Protein AF-A0A7K2MVJ8-F1 (afdb_monomer_lite)

Radius of gyration: 20.82 Å; chains: 1; bounding box: 41×40×48 Å

Sequence (91 aa):
RLHLSPEGHTRVALRAGQALGLRVPADPDQPWPPLPPRGTLDVRRDDVHWAREYLVPWIGRRLRGESSGDHVTAKGTLSPDDIKTRIASVA

Structure (mmCIF, N/CA/C/O backbone):
data_AF-A0A7K2MVJ8-F1
#
_entry.id   AF-A0A7K2MVJ8-F1
#
loop_
_atom_site.group_PDB
_atom_site.id
_atom_site.type_symbol
_atom_site.label_atom_id
_atom_site.label_alt_id
_atom_site.label_comp_id
_atom_site.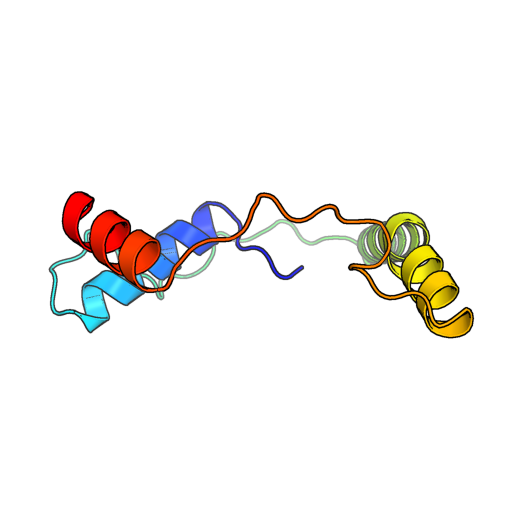label_asym_id
_atom_site.label_entity_id
_atom_site.label_seq_id
_atom_site.pdbx_PDB_ins_code
_atom_site.Cartn_x
_atom_site.Cartn_y
_atom_site.Cartn_z
_atom_site.occupancy
_atom_site.B_iso_or_equiv
_atom_site.auth_seq_id
_atom_site.auth_comp_id
_atom_site.auth_asym_id
_atom_site.auth_atom_id
_atom_site.pdbx_PDB_model_num
ATOM 1 N N . ARG A 1 1 ? 3.671 -3.708 -4.806 1.00 63.59 1 ARG A N 1
ATOM 2 C CA . ARG A 1 1 ? 3.699 -2.463 -4.000 1.00 63.59 1 ARG A CA 1
ATOM 3 C C . ARG A 1 1 ? 2.347 -2.365 -3.306 1.00 63.59 1 ARG A C 1
ATOM 5 O O . ARG A 1 1 ? 1.367 -2.105 -3.980 1.00 63.59 1 ARG A O 1
ATOM 12 N N . LEU A 1 2 ? 2.288 -2.752 -2.028 1.00 74.00 2 LEU A N 1
ATOM 13 C CA . LEU A 1 2 ? 1.032 -2.987 -1.293 1.00 74.00 2 LEU A CA 1
ATOM 14 C C . LEU A 1 2 ? 0.523 -1.738 -0.551 1.00 74.00 2 LEU A C 1
ATOM 16 O O . LEU A 1 2 ? -0.630 -1.687 -0.146 1.00 74.00 2 LEU A O 1
ATOM 20 N N . HIS A 1 3 ? 1.386 -0.734 -0.384 1.00 90.25 3 HIS A N 1
ATOM 21 C CA . HIS A 1 3 ? 1.051 0.521 0.279 1.00 90.25 3 HIS A CA 1
ATOM 22 C C . HIS A 1 3 ? 0.579 1.538 -0.754 1.00 90.25 3 HIS A C 1
ATOM 24 O O . HIS A 1 3 ? 1.172 1.653 -1.833 1.00 90.25 3 HIS A O 1
ATOM 30 N N . LEU A 1 4 ? -0.480 2.265 -0.411 1.00 90.56 4 LEU A N 1
ATOM 31 C CA . LEU A 1 4 ? -0.992 3.350 -1.232 1.00 90.56 4 LEU A CA 1
ATOM 32 C C . LEU A 1 4 ? -0.012 4.529 -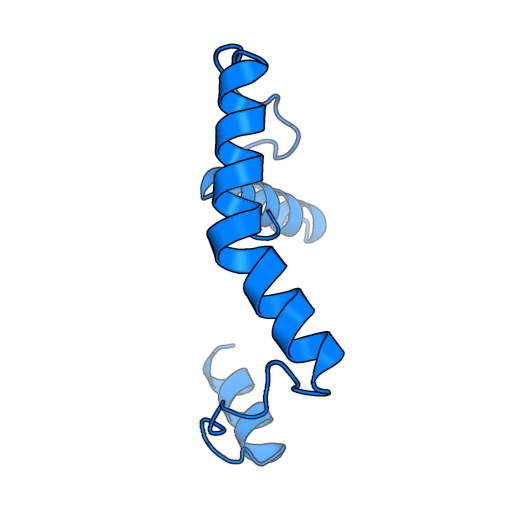1.204 1.00 90.56 4 LEU A C 1
ATOM 34 O O . LEU A 1 4 ? 0.671 4.779 -0.212 1.00 90.56 4 LEU A O 1
ATOM 38 N N . SER A 1 5 ? 0.051 5.265 -2.310 1.00 90.44 5 SER A N 1
ATOM 39 C CA . SER A 1 5 ? 0.646 6.602 -2.314 1.00 90.44 5 SER A CA 1
ATOM 40 C C . SER A 1 5 ? -0.240 7.571 -1.512 1.00 90.44 5 SER A C 1
ATOM 42 O O . SER A 1 5 ? -1.400 7.246 -1.246 1.00 90.44 5 SER A O 1
ATOM 44 N N . PRO A 1 6 ? 0.243 8.780 -1.169 1.00 92.50 6 PRO A N 1
ATOM 45 C CA . PRO A 1 6 ? -0.597 9.807 -0.547 1.00 92.50 6 PRO A CA 1
ATOM 46 C C . PRO A 1 6 ? -1.902 10.059 -1.317 1.00 92.50 6 PRO A C 1
ATOM 48 O O . PRO A 1 6 ? -2.977 10.050 -0.732 1.00 92.50 6 PRO A O 1
ATOM 51 N N . GLU A 1 7 ? -1.823 10.160 -2.645 1.00 91.94 7 GLU A N 1
ATOM 52 C CA . GLU A 1 7 ? -3.000 10.303 -3.512 1.00 91.94 7 GLU A CA 1
ATOM 53 C C . GLU A 1 7 ? -3.921 9.072 -3.460 1.00 91.94 7 GLU A C 1
ATOM 55 O O . GLU A 1 7 ? -5.144 9.199 -3.429 1.00 91.94 7 GLU A O 1
ATOM 60 N N . GLY A 1 8 ? -3.351 7.864 -3.390 1.00 93.31 8 GLY A N 1
ATOM 61 C CA . GLY A 1 8 ? -4.131 6.642 -3.193 1.00 93.31 8 GLY A CA 1
ATOM 62 C C . GLY A 1 8 ? -4.901 6.651 -1.869 1.00 93.31 8 GLY A C 1
ATOM 63 O O . GLY A 1 8 ? -6.071 6.274 -1.841 1.00 93.31 8 GLY A O 1
ATOM 64 N N . HIS A 1 9 ? -4.283 7.137 -0.789 1.00 95.81 9 HIS A N 1
ATOM 65 C CA . HIS A 1 9 ? -4.956 7.317 0.498 1.00 95.81 9 HIS A CA 1
ATOM 66 C C . HIS A 1 9 ? -6.084 8.351 0.420 1.00 95.81 9 HIS A C 1
ATOM 68 O O . HIS A 1 9 ? -7.179 8.074 0.910 1.00 95.81 9 HIS A O 1
ATOM 74 N N . THR A 1 10 ? -5.858 9.492 -0.239 1.00 95.06 10 THR A N 1
ATOM 75 C CA . THR A 1 10 ? -6.893 10.514 -0.465 1.00 95.06 10 THR A CA 1
ATOM 76 C C . THR A 1 10 ? -8.117 9.920 -1.159 1.00 95.06 10 THR A C 1
ATOM 78 O O . THR A 1 10 ? -9.239 10.078 -0.680 1.00 95.06 10 THR A O 1
ATOM 81 N N . ARG A 1 11 ? -7.923 9.169 -2.249 1.00 95.81 11 ARG A N 1
ATOM 82 C CA . ARG A 1 11 ? -9.031 8.546 -2.994 1.00 95.81 11 ARG A CA 1
ATOM 83 C C . ARG A 1 11 ? -9.781 7.501 -2.174 1.00 95.81 11 ARG A C 1
ATOM 85 O O . ARG A 1 11 ? -11.008 7.464 -2.217 1.00 95.81 11 ARG A O 1
ATOM 92 N N . VAL A 1 12 ? -9.074 6.690 -1.383 1.00 96.56 12 VAL A N 1
ATOM 93 C CA . VAL A 1 12 ? -9.716 5.729 -0.471 1.00 96.56 12 VAL A CA 1
ATOM 94 C C . VAL A 1 12 ? -10.552 6.443 0.591 1.00 96.56 12 VAL A C 1
ATOM 96 O O . VAL A 1 12 ? -11.677 6.020 0.852 1.00 96.56 12 VAL A O 1
ATOM 99 N N . ALA A 1 13 ? -10.059 7.545 1.159 1.00 97.25 13 ALA A N 1
ATOM 100 C CA . ALA A 1 13 ? -10.812 8.337 2.128 1.00 97.25 13 ALA A CA 1
ATOM 101 C C . ALA A 1 13 ? -12.082 8.950 1.508 1.00 97.25 13 ALA A C 1
ATOM 103 O O . ALA A 1 13 ? -13.159 8.861 2.097 1.00 97.25 13 ALA A O 1
ATOM 104 N N . LEU A 1 14 ? -11.984 9.502 0.292 1.00 98.00 14 LEU A N 1
ATOM 105 C CA . LEU A 1 14 ? -13.135 10.013 -0.461 1.00 98.00 14 LEU A CA 1
ATOM 106 C C . LEU A 1 14 ? -14.164 8.903 -0.735 1.00 98.00 14 LEU A C 1
ATOM 108 O O . LEU A 1 14 ? -15.353 9.084 -0.480 1.00 98.00 14 LEU A O 1
ATOM 112 N N . ARG A 1 15 ? -13.721 7.723 -1.186 1.00 97.94 15 ARG A N 1
ATOM 113 C CA . ARG A 1 15 ? -14.605 6.575 -1.441 1.00 97.94 15 ARG A CA 1
ATOM 114 C C . ARG A 1 15 ? -15.294 6.081 -0.172 1.00 97.94 15 ARG A C 1
ATOM 116 O O . ARG A 1 15 ? -16.485 5.784 -0.207 1.00 97.94 15 ARG A O 1
ATOM 123 N N . ALA A 1 16 ? -14.571 6.023 0.944 1.00 98.12 16 ALA A N 1
ATOM 124 C CA . ALA A 1 16 ? -15.146 5.673 2.238 1.00 98.12 16 ALA A CA 1
ATOM 125 C C . ALA A 1 16 ? -16.218 6.689 2.666 1.00 98.12 16 ALA A C 1
ATOM 127 O O . ALA A 1 16 ? -17.308 6.290 3.066 1.00 98.12 16 ALA A O 1
ATOM 128 N N . GLY A 1 17 ? -15.954 7.992 2.507 1.00 97.94 17 GLY A N 1
ATOM 129 C CA . GLY A 1 17 ? -16.933 9.046 2.784 1.00 97.94 17 GLY A CA 1
ATOM 130 C C . GLY A 1 17 ? -18.210 8.907 1.950 1.00 97.94 17 GLY A C 1
ATOM 131 O O . GLY A 1 17 ? -19.306 8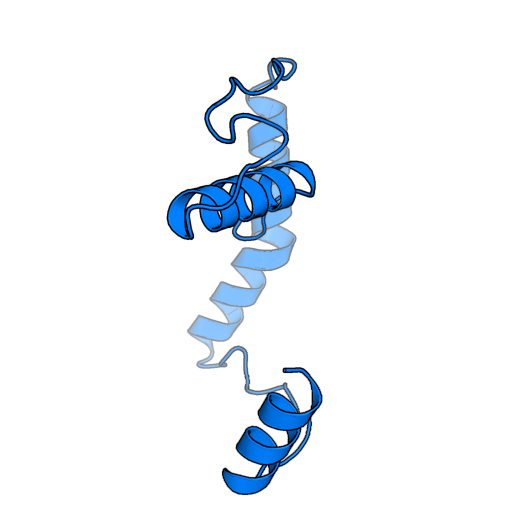.967 2.503 1.00 97.94 17 GLY A O 1
ATOM 132 N N . GLN A 1 18 ? -18.082 8.634 0.648 1.00 97.44 18 GLN A N 1
ATOM 133 C CA . GLN A 1 18 ? -19.233 8.372 -0.225 1.00 97.44 18 GLN A CA 1
ATOM 134 C C . GLN A 1 18 ? -20.037 7.144 0.213 1.00 97.44 18 GLN A C 1
ATOM 136 O O . GLN A 1 18 ? -21.262 7.209 0.272 1.00 97.44 18 GLN A O 1
ATOM 141 N N . ALA A 1 19 ? -19.362 6.037 0.536 1.00 97.81 19 ALA A N 1
ATOM 142 C CA . ALA A 1 19 ? -20.017 4.808 0.985 1.00 97.81 19 ALA A CA 1
ATOM 143 C C . ALA A 1 19 ? -20.802 5.003 2.296 1.00 97.81 19 ALA A C 1
ATOM 145 O O . ALA A 1 19 ? -21.794 4.318 2.528 1.00 97.81 19 ALA A O 1
ATOM 146 N N . LEU A 1 20 ? -20.383 5.962 3.125 1.00 98.06 20 LEU A N 1
ATOM 147 C CA . LEU A 1 20 ? -21.067 6.373 4.353 1.00 98.06 20 LEU A CA 1
ATOM 148 C C . LEU A 1 20 ? -22.165 7.433 4.125 1.00 98.06 20 LEU A C 1
ATOM 150 O O . LEU A 1 20 ? -22.777 7.886 5.088 1.00 98.06 20 LEU A O 1
ATOM 154 N N . GLY A 1 21 ? -22.419 7.851 2.879 1.00 97.12 21 GLY A N 1
ATOM 155 C CA . GLY A 1 21 ? -23.418 8.872 2.544 1.00 97.12 21 GLY A CA 1
ATOM 156 C C . GLY A 1 21 ? -22.993 10.308 2.869 1.00 97.12 21 GLY A C 1
ATOM 157 O O . GLY A 1 21 ? -23.829 11.211 2.879 1.00 97.12 21 GLY A O 1
ATOM 158 N N . LEU A 1 22 ? -21.705 10.545 3.135 1.00 97.62 22 LEU A N 1
ATOM 159 C CA . LEU A 1 22 ? -21.179 11.882 3.395 1.00 97.62 22 LEU A CA 1
ATOM 160 C C . LEU A 1 22 ? -20.981 12.646 2.084 1.00 97.62 22 LEU A C 1
ATOM 162 O O . LEU A 1 22 ? -20.555 12.094 1.066 1.00 97.62 22 LEU A O 1
ATOM 166 N N . ARG A 1 23 ? -21.218 13.960 2.122 1.00 96.44 23 ARG A N 1
ATOM 167 C CA . ARG A 1 23 ? -20.816 14.843 1.026 1.00 96.44 23 ARG A CA 1
ATOM 168 C C . ARG A 1 23 ? -19.291 14.929 0.998 1.00 96.44 23 ARG A C 1
ATOM 170 O O . ARG A 1 23 ? -18.684 15.420 1.945 1.00 96.44 23 ARG A O 1
ATOM 177 N N . VAL A 1 24 ? -18.688 14.498 -0.104 1.00 97.00 24 VAL A N 1
ATOM 178 C CA . VAL A 1 24 ? -17.235 14.548 -0.309 1.00 97.00 24 VAL A CA 1
ATOM 179 C C . VAL A 1 24 ? -16.832 15.696 -1.243 1.00 97.00 24 VAL A C 1
ATOM 181 O O . VAL A 1 24 ? -17.626 16.093 -2.097 1.00 97.00 24 VAL A O 1
ATOM 184 N N . PRO A 1 25 ? -15.617 16.255 -1.091 1.00 95.62 25 PRO A N 1
ATOM 185 C CA . PRO A 1 25 ? -15.174 17.423 -1.855 1.00 95.62 25 PRO A CA 1
ATOM 186 C C . PRO A 1 25 ? -14.699 17.110 -3.284 1.00 95.62 25 PRO A C 1
ATOM 188 O O . PRO A 1 25 ? -14.513 18.040 -4.062 1.00 95.62 25 PRO A O 1
ATOM 191 N N . ALA A 1 26 ? -14.482 15.838 -3.630 1.00 95.19 26 ALA A N 1
ATOM 192 C CA . ALA A 1 26 ? -14.020 15.411 -4.950 1.00 95.19 26 ALA A CA 1
ATOM 193 C C . ALA A 1 26 ? -14.506 13.994 -5.282 1.00 95.19 26 ALA A C 1
ATOM 195 O O . ALA A 1 26 ? -14.837 13.215 -4.384 1.00 95.19 26 ALA A O 1
ATOM 196 N N . ASP A 1 27 ? -14.524 13.670 -6.575 1.00 94.75 27 ASP A N 1
ATOM 197 C CA . ASP A 1 27 ? -14.847 12.335 -7.072 1.00 94.75 27 ASP A CA 1
ATOM 198 C C . ASP A 1 27 ? -13.629 11.396 -6.918 1.00 94.75 27 ASP A C 1
ATOM 200 O O . ASP A 1 27 ? -12.585 11.655 -7.524 1.00 94.75 27 ASP A O 1
ATOM 204 N N . PRO A 1 28 ? -13.705 10.314 -6.118 1.00 94.69 28 PRO A N 1
ATOM 205 C CA . PRO A 1 28 ? -12.615 9.347 -5.991 1.00 94.69 28 PRO A CA 1
ATOM 206 C C . PRO A 1 28 ? -12.313 8.593 -7.292 1.00 94.69 28 PRO A C 1
ATOM 208 O O . PRO A 1 28 ? -11.185 8.119 -7.454 1.00 94.69 28 PRO A O 1
ATOM 211 N N . ASP A 1 29 ? -13.286 8.492 -8.201 1.00 94.38 29 ASP A N 1
ATOM 212 C CA . ASP A 1 29 ? -13.155 7.784 -9.475 1.00 94.38 29 ASP A CA 1
ATOM 213 C C . ASP A 1 29 ? -12.592 8.697 -10.588 1.00 94.38 29 ASP A C 1
ATOM 215 O O . ASP A 1 29 ? -12.438 8.269 -11.735 1.00 94.38 29 ASP A O 1
ATOM 219 N N . GLN A 1 30 ? -12.205 9.939 -10.252 1.00 94.19 30 GLN A N 1
ATOM 220 C CA . GLN A 1 30 ? -11.573 10.856 -11.197 1.00 94.19 30 GLN A CA 1
ATOM 221 C C . GLN A 1 30 ? -10.311 10.235 -11.836 1.00 94.19 30 GLN A C 1
ATOM 223 O O . GLN A 1 30 ? -9.516 9.572 -11.145 1.00 94.19 30 GLN A O 1
ATOM 228 N N . PRO A 1 31 ? -10.062 10.474 -13.140 1.00 92.31 31 PRO A N 1
ATOM 229 C CA . PRO A 1 31 ? -8.876 9.964 -13.812 1.00 92.31 31 PRO A CA 1
ATOM 230 C C . PRO A 1 31 ? -7.583 10.312 -13.070 1.00 92.31 31 PRO A C 1
ATOM 232 O O . PRO A 1 31 ? -7.450 11.352 -12.418 1.00 92.31 31 PRO A O 1
ATOM 235 N N . TRP A 1 32 ? -6.603 9.417 -13.146 1.00 88.50 32 TRP A N 1
ATOM 236 C CA . TRP A 1 32 ? -5.266 9.723 -12.652 1.00 88.50 32 TRP A CA 1
ATOM 237 C C . TRP A 1 32 ? -4.611 10.779 -13.545 1.00 88.50 32 TRP A C 1
ATOM 239 O O . TRP A 1 32 ? -4.765 10.708 -14.769 1.00 88.50 32 TRP A O 1
ATOM 249 N N . PRO A 1 33 ? -3.848 11.726 -12.969 1.00 87.12 33 PRO A N 1
ATOM 250 C CA . PRO A 1 33 ? -2.961 12.561 -13.760 1.00 87.12 33 PRO A CA 1
ATOM 251 C C . PRO A 1 33 ? -2.065 11.669 -14.629 1.00 87.12 33 PRO A C 1
ATOM 253 O O . PRO A 1 33 ? -1.564 10.652 -14.131 1.00 87.12 33 PRO A O 1
ATOM 256 N N . PRO A 1 34 ? -1.865 12.006 -15.913 1.00 88.69 34 PRO A N 1
ATOM 257 C CA . PRO A 1 34 ? -1.015 11.208 -16.778 1.00 88.69 34 PRO A CA 1
ATOM 258 C C . PRO A 1 34 ? 0.395 11.162 -16.190 1.00 88.69 34 PRO A C 1
ATOM 260 O O . PRO A 1 34 ? 0.990 12.191 -15.870 1.00 88.69 34 PRO A O 1
ATOM 263 N N . LEU A 1 35 ? 0.926 9.951 -16.039 1.00 86.50 35 LEU A N 1
ATOM 264 C CA . LEU A 1 35 ? 2.316 9.755 -15.655 1.00 86.50 35 LEU A CA 1
ATOM 265 C C . LEU A 1 35 ? 3.183 9.720 -16.917 1.00 86.50 35 LEU A C 1
ATOM 267 O O . LEU A 1 35 ? 2.750 9.174 -17.936 1.00 86.50 35 LEU A O 1
ATOM 271 N N . PRO A 1 36 ? 4.410 10.262 -16.867 1.00 88.12 36 PRO A N 1
ATOM 272 C CA . PRO A 1 36 ? 5.342 10.116 -17.972 1.00 88.12 36 PRO A CA 1
ATOM 273 C C . PRO A 1 36 ? 5.603 8.623 -18.239 1.00 88.12 36 PRO A C 1
ATOM 275 O O . PRO A 1 36 ? 5.739 7.843 -17.285 1.00 88.12 36 PRO A O 1
ATOM 278 N N . PRO A 1 37 ? 5.671 8.201 -19.515 1.00 86.62 37 PRO A N 1
ATOM 279 C CA . PRO A 1 37 ? 5.949 6.814 -19.850 1.00 86.62 37 PRO A CA 1
ATOM 280 C C . PRO A 1 37 ? 7.318 6.421 -19.292 1.00 86.62 37 PRO A C 1
ATOM 282 O O . PRO A 1 37 ? 8.300 7.149 -19.437 1.00 86.62 37 PRO A O 1
ATOM 285 N N . ARG A 1 38 ? 7.387 5.256 -18.648 1.00 89.50 38 ARG A N 1
ATOM 286 C CA . ARG A 1 38 ? 8.650 4.690 -18.163 1.00 89.50 38 ARG A CA 1
ATOM 287 C C . ARG A 1 38 ? 9.211 3.732 -19.204 1.00 89.50 38 ARG A C 1
ATOM 289 O O . ARG A 1 38 ? 8.469 2.925 -19.761 1.00 89.50 38 ARG A O 1
ATOM 296 N N . GLY A 1 39 ? 10.520 3.790 -19.441 1.00 92.38 39 GLY A N 1
ATOM 297 C CA . GLY A 1 39 ? 11.190 2.835 -20.317 1.00 92.38 39 GLY A CA 1
ATOM 298 C C . GLY A 1 39 ? 11.182 1.428 -19.716 1.00 92.38 39 GLY A C 1
ATOM 299 O O . GLY A 1 39 ? 11.352 1.258 -18.508 1.00 92.38 39 GLY A O 1
ATOM 300 N N . THR A 1 40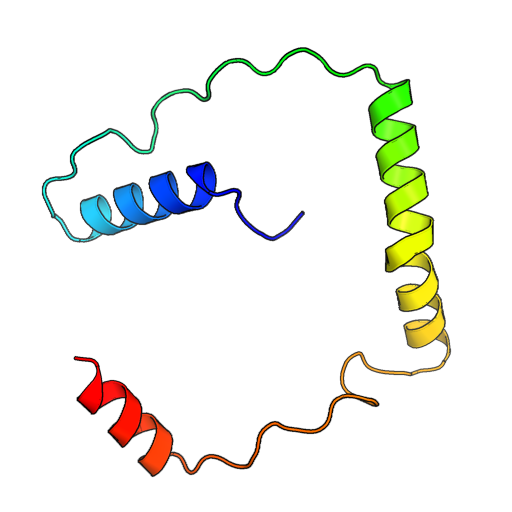 ? 11.045 0.398 -20.556 1.00 91.50 40 THR A N 1
ATOM 301 C CA . THR A 1 40 ? 11.070 -1.010 -20.117 1.00 91.50 40 THR A CA 1
ATOM 302 C C . THR A 1 40 ? 12.334 -1.336 -19.320 1.00 91.50 40 THR A C 1
ATOM 304 O O . THR A 1 40 ? 12.266 -2.064 -18.335 1.00 91.50 40 THR A O 1
ATOM 307 N N . LEU A 1 41 ? 13.485 -0.766 -19.698 1.00 94.31 41 LEU A N 1
ATOM 308 C CA . LEU A 1 41 ? 14.748 -0.959 -18.979 1.00 94.31 41 LEU A CA 1
ATOM 309 C C . LEU A 1 41 ? 14.704 -0.415 -17.548 1.00 94.31 41 LEU A C 1
ATOM 311 O O . LEU A 1 41 ? 15.219 -1.067 -16.643 1.00 94.31 41 LEU A O 1
ATOM 315 N N . ASP A 1 42 ? 14.068 0.733 -17.325 1.00 91.69 42 ASP A N 1
ATOM 316 C CA . ASP A 1 42 ? 13.971 1.331 -15.991 1.00 91.69 42 ASP A CA 1
ATOM 317 C C . ASP A 1 42 ? 13.068 0.500 -15.082 1.00 91.69 42 ASP A C 1
ATOM 319 O O . ASP A 1 42 ? 13.401 0.264 -13.924 1.00 91.69 42 ASP A O 1
ATOM 323 N N . VAL A 1 43 ? 11.970 -0.034 -15.625 1.00 91.88 43 VAL A N 1
ATOM 324 C CA . VAL A 1 43 ? 11.099 -0.966 -14.894 1.00 91.88 43 VAL A CA 1
ATOM 325 C C . VAL A 1 43 ? 11.864 -2.233 -14.504 1.00 91.88 43 VAL A C 1
ATOM 327 O O . VAL A 1 43 ? 11.815 -2.653 -13.352 1.00 91.88 43 VAL A O 1
ATOM 330 N N . ARG A 1 44 ? 12.641 -2.817 -15.427 1.00 95.00 44 ARG A N 1
ATOM 331 C CA . ARG A 1 44 ? 13.446 -4.014 -15.129 1.00 95.00 44 ARG A CA 1
ATOM 332 C C . ARG A 1 44 ? 14.525 -3.747 -14.083 1.00 95.00 44 ARG A C 1
ATOM 334 O O . ARG A 1 44 ? 14.771 -4.609 -13.244 1.00 95.00 44 ARG A O 1
ATOM 341 N N . ARG A 1 45 ? 15.164 -2.575 -14.119 1.00 96.00 45 ARG A N 1
ATOM 342 C CA . ARG A 1 45 ? 16.150 -2.166 -13.107 1.00 96.00 45 ARG A CA 1
ATOM 343 C C . ARG A 1 45 ? 15.515 -2.069 -11.722 1.00 96.00 45 ARG A C 1
ATOM 345 O O . ARG A 1 45 ? 16.076 -2.625 -10.779 1.00 96.00 45 ARG A O 1
ATOM 352 N N . ASP A 1 46 ? 14.345 -1.439 -11.616 1.00 94.00 46 ASP A N 1
ATOM 353 C CA . ASP A 1 46 ? 13.586 -1.358 -10.363 1.00 94.00 46 ASP A CA 1
ATOM 354 C C . ASP A 1 46 ? 13.232 -2.753 -9.827 1.00 94.00 46 ASP A C 1
ATOM 356 O O . ASP A 1 46 ? 13.394 -3.014 -8.634 1.00 94.00 46 ASP A O 1
ATOM 360 N N . ASP A 1 47 ? 12.774 -3.653 -10.701 1.00 95.12 47 ASP A N 1
ATOM 361 C CA . ASP A 1 47 ? 12.388 -5.015 -10.325 1.00 95.12 47 ASP A CA 1
ATOM 362 C C . ASP A 1 47 ? 13.588 -5.826 -9.823 1.00 95.12 47 ASP A C 1
ATOM 364 O O . ASP A 1 47 ? 13.495 -6.488 -8.790 1.00 95.12 47 ASP A O 1
ATOM 368 N N . VAL A 1 48 ? 14.731 -5.755 -10.516 1.00 97.56 48 VAL A N 1
ATOM 369 C CA . VAL A 1 48 ? 15.970 -6.435 -10.100 1.00 97.56 48 VAL A CA 1
ATOM 370 C C . VAL A 1 48 ? 16.463 -5.887 -8.766 1.00 97.56 48 VAL A C 1
ATOM 372 O O . VAL A 1 48 ? 16.823 -6.662 -7.878 1.00 97.56 48 VAL A O 1
ATOM 375 N N . HIS A 1 49 ? 16.456 -4.563 -8.606 1.00 97.19 49 HIS A N 1
ATOM 376 C CA . HIS A 1 49 ? 16.837 -3.922 -7.355 1.00 97.19 49 HIS A CA 1
ATOM 377 C C . HIS A 1 49 ? 15.930 -4.382 -6.207 1.00 97.19 49 HIS A C 1
ATOM 379 O O . HIS A 1 49 ? 16.418 -4.833 -5.173 1.00 97.19 49 HIS A O 1
ATOM 385 N N . TRP A 1 50 ? 14.609 -4.346 -6.403 1.00 95.56 50 TRP A N 1
ATOM 386 C CA . TRP A 1 50 ? 13.642 -4.811 -5.411 1.00 95.56 50 TRP A CA 1
ATOM 387 C C . TRP A 1 50 ? 13.809 -6.301 -5.088 1.00 95.56 50 TRP A C 1
ATOM 389 O O . TRP A 1 50 ? 13.751 -6.692 -3.920 1.00 95.56 50 TRP A O 1
ATOM 399 N N . ALA A 1 51 ? 14.036 -7.136 -6.102 1.00 97.38 51 ALA A N 1
ATOM 400 C CA . ALA A 1 51 ? 14.203 -8.567 -5.909 1.00 97.38 51 ALA A CA 1
ATOM 401 C C . ALA A 1 51 ? 15.445 -8.865 -5.066 1.00 97.38 51 ALA A C 1
ATOM 403 O O . ALA A 1 51 ? 15.374 -9.652 -4.124 1.00 97.38 51 ALA A O 1
ATOM 404 N N . ARG A 1 52 ? 16.563 -8.198 -5.365 1.00 97.75 52 ARG A N 1
ATOM 405 C CA . ARG A 1 52 ? 17.806 -8.321 -4.601 1.00 97.75 52 ARG A CA 1
ATOM 406 C C . ARG A 1 52 ? 17.644 -7.837 -3.160 1.00 97.75 52 ARG A C 1
ATOM 408 O O . ARG A 1 52 ? 18.099 -8.525 -2.253 1.00 97.75 52 ARG A O 1
ATOM 415 N N . GLU A 1 53 ? 17.014 -6.683 -2.968 1.00 97.00 53 GLU A N 1
ATOM 416 C CA . GLU A 1 53 ? 16.914 -6.031 -1.659 1.00 97.00 53 GLU A CA 1
ATOM 417 C C . GLU A 1 53 ? 15.901 -6.718 -0.730 1.00 97.00 53 GLU A C 1
ATOM 419 O O . GLU A 1 53 ? 16.147 -6.872 0.463 1.00 97.00 53 GLU A O 1
ATOM 424 N N . TYR A 1 54 ? 14.765 -7.176 -1.265 1.00 93.50 54 TYR A N 1
ATOM 425 C CA . TYR A 1 54 ? 13.640 -7.631 -0.440 1.00 93.50 54 TYR A CA 1
ATOM 426 C C . TYR A 1 54 ? 13.246 -9.090 -0.682 1.00 93.50 54 TYR A C 1
ATOM 428 O O . TYR A 1 54 ? 13.065 -9.845 0.278 1.00 93.50 54 TYR A O 1
ATOM 436 N N . LEU A 1 55 ? 13.105 -9.508 -1.945 1.00 95.19 55 LEU A N 1
ATOM 437 C CA . LEU A 1 55 ? 12.563 -10.833 -2.272 1.00 95.19 55 LEU A CA 1
ATOM 438 C C . LEU A 1 55 ? 13.555 -11.960 -1.976 1.00 95.19 55 LEU A C 1
ATOM 440 O O . LEU A 1 55 ? 13.191 -12.932 -1.321 1.00 95.19 55 LEU A O 1
ATOM 444 N N . VAL A 1 56 ? 14.797 -11.842 -2.447 1.00 97.31 56 VAL A N 1
ATOM 445 C CA . VAL A 1 56 ? 15.830 -12.878 -2.295 1.00 97.31 56 VAL A CA 1
ATOM 446 C C . VAL A 1 56 ? 16.113 -13.169 -0.816 1.00 97.31 56 VAL A C 1
ATOM 448 O O . VAL A 1 56 ? 16.057 -14.343 -0.438 1.00 97.31 56 VAL A O 1
ATOM 451 N N . PRO A 1 57 ? 16.317 -12.164 0.063 1.00 94.56 57 PRO A N 1
ATOM 452 C CA . PRO A 1 57 ? 16.455 -12.418 1.495 1.00 94.56 57 PRO A CA 1
ATOM 453 C C . PRO A 1 57 ? 15.231 -13.116 2.094 1.00 94.56 57 PRO A C 1
ATOM 455 O O . PRO A 1 57 ? 15.386 -14.019 2.914 1.00 94.56 57 PRO A O 1
ATOM 458 N N . TRP A 1 58 ? 14.018 -12.731 1.678 1.00 93.69 58 TRP A N 1
ATOM 459 C CA . TRP A 1 58 ? 12.787 -13.373 2.139 1.00 93.69 58 TRP A CA 1
ATOM 460 C C . TRP A 1 58 ? 12.704 -14.843 1.707 1.00 93.69 58 TRP A C 1
ATOM 462 O O . TRP A 1 58 ? 12.444 -15.688 2.558 1.00 93.69 58 TRP A O 1
ATOM 472 N N . ILE A 1 59 ? 13.007 -15.175 0.445 1.00 96.12 59 ILE A N 1
ATOM 473 C CA . ILE A 1 59 ? 13.074 -16.570 -0.029 1.00 96.12 59 ILE A CA 1
ATOM 474 C C . ILE A 1 59 ? 14.090 -17.362 0.799 1.00 96.12 59 ILE A C 1
ATOM 476 O O . ILE A 1 59 ? 13.778 -18.458 1.260 1.00 96.12 59 ILE A O 1
ATOM 480 N N . GLY A 1 60 ? 15.275 -16.796 1.044 1.00 96.19 60 GLY A N 1
ATOM 481 C CA . GLY A 1 60 ? 16.301 -17.431 1.871 1.00 96.19 60 GLY A CA 1
ATOM 482 C C . GLY A 1 60 ? 15.797 -17.783 3.273 1.00 96.19 60 GLY A C 1
ATOM 483 O O . GLY A 1 60 ? 16.024 -18.899 3.733 1.00 96.19 60 GLY A O 1
ATOM 484 N N . ARG A 1 61 ? 15.054 -16.873 3.920 1.00 95.50 61 ARG A N 1
ATOM 485 C CA . ARG A 1 61 ? 14.398 -17.149 5.211 1.00 95.50 61 ARG A CA 1
ATOM 486 C C . ARG A 1 61 ? 13.394 -18.295 5.097 1.00 95.50 61 ARG A C 1
ATOM 488 O O . ARG A 1 61 ? 13.456 -19.240 5.875 1.00 95.50 61 ARG A O 1
ATOM 495 N N . ARG A 1 62 ? 12.523 -18.273 4.079 1.00 94.69 62 ARG A N 1
ATOM 496 C CA . ARG A 1 62 ? 11.518 -19.331 3.863 1.00 94.69 62 ARG A CA 1
ATOM 497 C C . ARG A 1 62 ? 12.147 -20.709 3.669 1.00 94.69 62 ARG A C 1
ATOM 499 O O . ARG A 1 62 ? 11.644 -21.671 4.237 1.00 94.69 62 ARG A O 1
ATOM 506 N N . LEU A 1 63 ? 13.246 -20.798 2.920 1.00 97.00 63 LEU A N 1
ATOM 507 C CA . LEU A 1 63 ? 13.974 -22.055 2.712 1.00 97.00 63 LEU A CA 1
ATOM 508 C C . LEU A 1 63 ? 14.639 -22.576 3.994 1.00 97.00 63 LEU A C 1
ATOM 510 O O . LEU A 1 63 ? 14.744 -23.786 4.164 1.00 97.00 63 LEU A O 1
ATOM 514 N N . ARG A 1 64 ? 15.047 -21.688 4.907 1.00 96.19 64 ARG A N 1
ATOM 515 C CA . ARG A 1 64 ? 15.563 -22.058 6.237 1.00 96.19 64 ARG A CA 1
ATOM 516 C C . ARG A 1 64 ? 14.467 -22.330 7.273 1.00 96.19 64 ARG A C 1
ATOM 518 O O . ARG A 1 64 ? 14.784 -22.668 8.406 1.00 96.19 64 ARG A O 1
ATOM 525 N N . GLY A 1 65 ? 13.193 -22.187 6.904 1.00 95.81 65 GLY A N 1
ATOM 526 C CA . GLY A 1 65 ? 12.071 -22.314 7.835 1.00 95.81 65 GLY A CA 1
ATOM 527 C C . GLY A 1 65 ? 11.875 -21.102 8.751 1.00 95.81 65 GLY A C 1
ATOM 528 O O . GLY A 1 65 ? 11.049 -21.166 9.653 1.00 95.81 65 GLY A O 1
ATOM 529 N N . GLU A 1 66 ? 12.575 -19.993 8.502 1.00 95.56 66 GLU A N 1
ATOM 530 C CA . GLU A 1 66 ? 12.465 -18.763 9.286 1.00 95.56 66 GLU A CA 1
ATOM 531 C C . GLU A 1 66 ? 11.190 -17.986 8.896 1.00 95.56 66 GLU A C 1
ATOM 533 O O . GLU A 1 66 ? 10.912 -17.700 7.718 1.00 95.56 66 GLU A O 1
ATOM 538 N N . SER A 1 67 ? 10.389 -17.632 9.896 1.00 89.12 67 SER A N 1
ATOM 539 C CA . SER A 1 67 ? 9.232 -16.749 9.778 1.00 89.12 67 SER A CA 1
ATOM 540 C C . SER A 1 67 ? 9.650 -15.278 9.818 1.00 89.12 67 SER A C 1
ATOM 542 O O . SER A 1 67 ? 10.663 -14.898 10.398 1.00 89.12 67 SER A O 1
ATOM 544 N N . SER A 1 68 ? 8.812 -14.397 9.261 1.00 84.94 68 SER A N 1
ATOM 545 C CA . SER A 1 68 ? 8.986 -12.942 9.402 1.00 84.94 68 SER A CA 1
ATOM 546 C C . SER A 1 68 ? 8.903 -12.465 10.859 1.00 84.94 68 SER A C 1
ATOM 548 O O . SER A 1 68 ? 9.311 -11.343 11.140 1.00 84.94 68 SER A O 1
ATOM 550 N N . GLY A 1 69 ? 8.350 -13.285 11.759 1.00 88.19 69 GLY A N 1
ATOM 551 C CA . GLY A 1 69 ? 8.194 -12.974 13.180 1.00 88.19 69 GLY A CA 1
ATOM 552 C C . GLY A 1 69 ? 9.333 -13.453 14.084 1.00 88.19 69 GLY A C 1
ATOM 553 O O . GLY A 1 69 ? 9.392 -13.000 15.219 1.00 88.19 69 GLY A O 1
ATOM 554 N N . ASP A 1 70 ? 10.244 -14.312 13.614 1.00 91.25 70 ASP A N 1
ATOM 555 C CA . ASP A 1 70 ? 11.215 -15.003 14.491 1.00 91.25 70 ASP A CA 1
ATOM 556 C C . ASP A 1 70 ? 12.204 -14.053 15.181 1.00 91.25 70 ASP A C 1
ATOM 558 O O . ASP A 1 70 ? 12.734 -14.351 16.248 1.00 91.25 70 ASP A O 1
ATOM 562 N N . HIS A 1 71 ? 12.429 -12.883 14.585 1.00 87.75 71 HIS A N 1
ATOM 563 C CA . HIS A 1 71 ? 13.298 -11.835 15.124 1.00 87.75 71 HIS A CA 1
ATOM 564 C C . HIS A 1 71 ? 12.520 -10.595 15.584 1.00 87.75 71 HIS A C 1
ATOM 566 O O . HIS A 1 71 ? 13.117 -9.548 15.832 1.00 87.75 71 HIS A O 1
ATOM 572 N N . VAL A 1 72 ? 11.189 -10.677 15.659 1.00 89.94 72 VAL A N 1
ATOM 573 C CA . VAL A 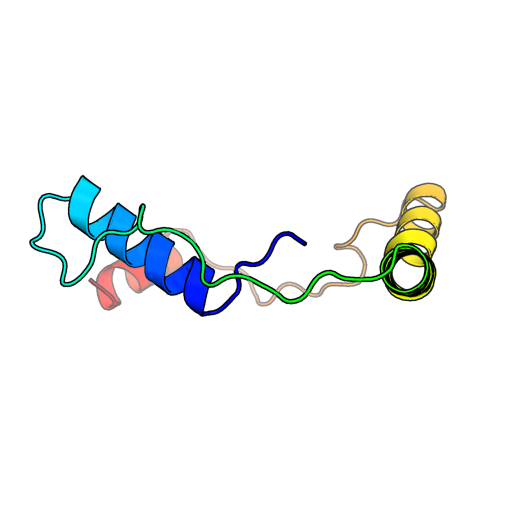1 72 ? 10.333 -9.559 16.061 1.00 89.94 72 VAL A CA 1
ATOM 574 C C . VAL A 1 72 ? 9.909 -9.751 17.511 1.00 89.94 72 VAL A C 1
ATOM 576 O O . VAL A 1 72 ? 9.104 -10.622 17.830 1.00 89.94 72 VAL A O 1
ATOM 579 N N . THR A 1 73 ? 10.404 -8.888 18.395 1.00 89.88 73 THR A N 1
ATOM 580 C CA . THR A 1 73 ? 9.914 -8.821 19.775 1.00 89.88 73 THR A CA 1
ATOM 581 C C . THR A 1 73 ? 8.531 -8.179 19.793 1.00 89.88 73 THR A C 1
ATOM 583 O O . THR A 1 73 ? 8.334 -7.085 19.255 1.00 89.88 73 THR A O 1
ATOM 586 N N . ALA A 1 74 ? 7.561 -8.843 20.425 1.00 86.25 74 ALA A N 1
ATOM 587 C CA . ALA A 1 74 ? 6.233 -8.274 20.610 1.00 86.25 74 ALA A CA 1
ATOM 588 C C . ALA A 1 74 ? 6.321 -6.944 21.374 1.00 86.25 74 ALA A C 1
ATOM 590 O O . ALA A 1 74 ? 7.025 -6.830 22.375 1.00 86.25 74 ALA A O 1
ATOM 591 N N . LYS A 1 75 ? 5.553 -5.945 20.926 1.00 85.12 75 LYS A N 1
ATOM 592 C CA . LYS A 1 75 ? 5.471 -4.628 21.583 1.00 85.12 75 LYS A CA 1
ATOM 593 C C . LYS A 1 75 ? 4.931 -4.714 23.023 1.00 85.12 75 LYS A C 1
ATOM 595 O O . LYS A 1 75 ? 5.108 -3.783 23.800 1.00 85.12 75 LYS A O 1
ATOM 600 N N . GLY A 1 76 ? 4.266 -5.816 23.358 1.00 84.62 76 GLY A N 1
ATOM 601 C CA . GLY A 1 76 ? 3.719 -6.130 24.671 1.00 84.62 76 GLY A CA 1
ATOM 602 C C . GLY A 1 76 ? 2.540 -7.091 24.546 1.00 84.62 76 GLY A C 1
ATOM 603 O O . GLY A 1 76 ? 2.122 -7.435 23.437 1.00 84.62 76 GLY A O 1
ATOM 604 N N . THR A 1 77 ? 1.992 -7.504 25.681 1.00 82.62 77 THR A N 1
ATOM 605 C CA . THR A 1 77 ? 0.696 -8.182 25.770 1.00 82.62 77 THR A CA 1
ATOM 606 C C . THR A 1 77 ? -0.398 -7.137 25.988 1.00 82.62 77 THR A C 1
ATOM 608 O O . THR A 1 77 ? -0.232 -6.220 26.787 1.00 82.62 77 THR A O 1
ATOM 611 N N . LEU A 1 78 ? -1.507 -7.245 25.256 1.00 82.94 78 LEU A N 1
ATOM 612 C CA . LEU A 1 78 ? -2.706 -6.431 25.475 1.00 82.94 78 LEU A CA 1
ATOM 613 C C . LEU A 1 78 ? -3.835 -7.358 25.921 1.00 82.94 78 LEU A C 1
ATOM 615 O O . LEU A 1 78 ? -4.106 -8.351 25.241 1.00 82.94 78 LEU A O 1
ATOM 619 N N . SER A 1 79 ? -4.492 -7.039 27.037 1.00 87.81 79 SER A N 1
ATOM 620 C CA . SER A 1 79 ? -5.738 -7.704 27.416 1.00 87.81 79 SER A CA 1
ATOM 621 C C . SER A 1 79 ? -6.856 -7.292 26.448 1.00 87.81 79 SER A C 1
ATOM 623 O O . SER A 1 79 ? -6.868 -6.149 25.977 1.00 87.81 79 SER A O 1
ATOM 625 N N . PRO A 1 80 ? -7.842 -8.164 26.162 1.00 87.25 80 PRO A N 1
ATOM 626 C CA . PRO A 1 80 ? -9.059 -7.764 25.456 1.00 87.25 80 PRO A CA 1
ATOM 627 C C . PRO A 1 80 ? -9.721 -6.507 26.040 1.00 87.25 80 PRO A C 1
ATOM 629 O O . PRO A 1 80 ? -10.291 -5.711 25.292 1.00 87.25 80 PRO A O 1
ATOM 632 N N . ASP A 1 81 ? -9.616 -6.295 27.353 1.00 91.50 81 ASP A N 1
ATOM 633 C CA . ASP A 1 81 ? -10.184 -5.118 28.016 1.00 91.50 81 ASP A CA 1
ATOM 634 C C . ASP A 1 81 ? -9.370 -3.839 27.756 1.00 91.50 81 ASP A C 1
ATOM 636 O O . ASP A 1 81 ? -9.957 -2.769 27.570 1.00 91.50 81 ASP A O 1
ATOM 640 N N . ASP A 1 82 ? -8.044 -3.941 27.607 1.00 86.44 82 ASP A N 1
ATOM 641 C CA . ASP A 1 82 ? -7.189 -2.814 27.203 1.00 86.44 82 ASP A CA 1
ATOM 642 C C . ASP A 1 82 ? -7.534 -2.343 25.786 1.00 86.44 82 ASP A C 1
ATOM 644 O O . ASP A 1 82 ? -7.558 -1.144 25.498 1.00 86.44 82 ASP A O 1
ATOM 648 N N . ILE A 1 83 ? -7.833 -3.294 24.893 1.00 83.00 83 ILE A N 1
ATOM 649 C CA . ILE A 1 83 ? -8.225 -3.013 23.508 1.00 83.00 83 ILE A CA 1
ATOM 650 C C . ILE A 1 83 ? -9.555 -2.256 23.482 1.00 83.00 83 ILE A C 1
ATOM 652 O O . ILE A 1 83 ? -9.648 -1.210 22.837 1.00 83.00 83 ILE A O 1
ATOM 656 N N . LYS A 1 84 ? -10.569 -2.745 24.210 1.00 88.06 84 LYS A N 1
ATOM 657 C CA . LYS A 1 84 ? -11.885 -2.089 24.293 1.00 88.06 84 LYS A CA 1
ATOM 658 C C . LYS A 1 84 ? -11.771 -0.673 24.852 1.00 88.06 84 LYS A C 1
ATOM 660 O O . LYS A 1 84 ? -12.333 0.256 24.277 1.00 88.06 84 LYS A O 1
ATOM 665 N N . THR A 1 85 ? -10.997 -0.505 25.924 1.00 88.19 85 THR A N 1
ATOM 666 C CA . THR A 1 85 ? -10.787 0.794 26.578 1.00 88.19 85 THR A CA 1
ATOM 667 C C . THR A 1 85 ? -10.119 1.797 25.634 1.00 88.19 85 THR A C 1
ATOM 669 O O . THR A 1 85 ? -10.562 2.939 25.528 1.00 88.19 85 THR A O 1
ATOM 672 N N . ARG A 1 86 ? -9.099 1.373 24.872 1.00 82.62 86 ARG A N 1
ATOM 673 C CA . ARG A 1 86 ? -8.436 2.231 23.876 1.00 82.62 86 ARG A CA 1
ATOM 674 C C . ARG A 1 86 ? -9.352 2.651 22.733 1.00 82.62 86 ARG A C 1
ATOM 676 O O . ARG A 1 86 ? -9.308 3.810 22.337 1.00 82.62 86 ARG A O 1
ATOM 683 N N . ILE A 1 87 ? -10.164 1.736 22.206 1.00 83.75 87 ILE A N 1
ATOM 684 C CA . ILE A 1 87 ? -11.101 2.053 21.118 1.00 83.75 87 ILE A CA 1
ATOM 685 C C . ILE A 1 87 ? -12.133 3.080 21.600 1.00 83.75 87 ILE A C 1
ATOM 687 O O . ILE A 1 87 ? -12.373 4.063 20.907 1.00 83.75 87 ILE A O 1
ATOM 691 N N . ALA A 1 88 ? -12.671 2.902 22.810 1.00 83.31 88 ALA A N 1
ATOM 692 C CA . ALA A 1 88 ? -13.635 3.829 23.399 1.00 83.31 88 ALA A CA 1
ATOM 693 C C . ALA A 1 88 ? -13.059 5.231 23.671 1.00 83.31 88 ALA A C 1
ATOM 695 O O . ALA A 1 88 ? -13.805 6.196 23.644 1.00 83.31 88 ALA A O 1
ATOM 696 N N . SER A 1 89 ? -11.749 5.364 23.911 1.00 81.50 89 SER A N 1
ATOM 697 C CA . SER A 1 89 ? -11.109 6.674 24.141 1.00 81.50 89 SER A CA 1
ATOM 698 C C . SER A 1 89 ? -10.856 7.509 22.878 1.00 81.50 89 SER A C 1
ATOM 700 O O . SER A 1 89 ? -10.466 8.668 22.988 1.00 81.50 89 SER A O 1
ATOM 702 N N . VAL A 1 90 ? -11.006 6.912 21.691 1.00 72.75 90 VAL A N 1
ATOM 703 C CA . VAL A 1 90 ? -10.754 7.562 20.388 1.00 72.75 90 VAL A CA 1
ATOM 704 C C . VAL A 1 90 ? -12.065 7.848 19.636 1.00 72.75 90 VAL A C 1
ATOM 706 O O . VAL A 1 90 ? -12.050 8.603 18.665 1.00 72.75 90 VAL A O 1
ATOM 709 N N . ALA A 1 91 ? -13.177 7.255 20.081 1.00 55.00 91 ALA A N 1
ATOM 710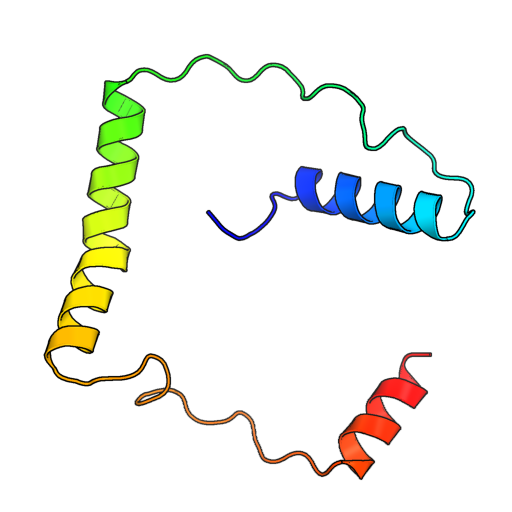 C CA . ALA A 1 91 ? -14.532 7.515 19.593 1.00 55.00 91 ALA A CA 1
ATOM 711 C C . ALA A 1 91 ? -15.162 8.704 20.331 1.00 55.00 91 ALA A C 1
ATOM 713 O O . ALA A 1 91 ? -15.893 9.468 19.662 1.00 55.00 91 ALA A O 1
#

Secondary structure (DSSP, 8-state):
--SPPHHHHHHHHHHHHHHTTPPPSS-TTPPPPPPPPPPHHHHHHHHHHHIIIIIHHHHHHHHTT--TTTT---S----HHHHHHHHHTT-

Foldseek 3Di:
DPDDDPLRVVLVVQVVCVVVVHDHPDHSPDDDDDDDDDDPVVVVVVVVVCCVPPVVVVVVCVVVVHDPCPPPDDPDDDDPVNVVVVVVVVD

pLDDT: mean 91.17, std 7.21, range [55.0, 98.12]